Protein AF-A0A7X6A8A6-F1 (afdb_monomer)

Structure (mmCIF, N/CA/C/O backbone):
data_AF-A0A7X6A8A6-F1
#
_entry.id   AF-A0A7X6A8A6-F1
#
loop_
_atom_site.group_PDB
_atom_site.id
_atom_site.type_symbol
_atom_site.label_atom_id
_atom_site.label_alt_id
_atom_site.label_comp_id
_atom_site.label_asym_id
_atom_site.label_entity_id
_atom_site.label_seq_id
_atom_site.pdbx_PDB_ins_code
_atom_site.Cartn_x
_atom_site.Cartn_y
_atom_site.Cartn_z
_atom_site.occupancy
_atom_site.B_iso_or_equiv
_atom_site.auth_seq_id
_atom_site.auth_comp_id
_atom_site.auth_asym_id
_atom_site.auth_atom_id
_atom_site.pdbx_PDB_model_num
ATOM 1 N N . ALA A 1 1 ? 3.603 -7.293 -5.612 1.00 61.66 1 ALA A N 1
ATOM 2 C CA . ALA A 1 1 ? 2.638 -8.189 -4.946 1.00 61.66 1 ALA A CA 1
ATOM 3 C C . ALA A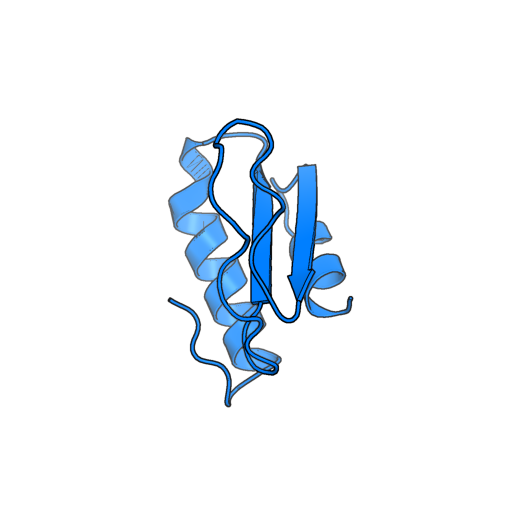 1 1 ? 2.839 -8.227 -3.430 1.00 61.66 1 ALA A C 1
ATOM 5 O O . ALA A 1 1 ? 1.862 -8.050 -2.731 1.00 61.66 1 ALA A O 1
ATOM 6 N N . GLN A 1 2 ? 4.066 -8.363 -2.902 1.00 79.38 2 GLN A N 1
ATOM 7 C CA . GLN A 1 2 ? 4.306 -8.383 -1.441 1.00 79.38 2 GLN A CA 1
ATOM 8 C C . GLN A 1 2 ? 3.775 -7.145 -0.693 1.00 79.38 2 GLN A C 1
ATOM 10 O O . GLN A 1 2 ? 3.154 -7.291 0.350 1.00 79.38 2 GLN A O 1
ATOM 15 N N . ALA A 1 3 ? 3.951 -5.943 -1.253 1.00 81.88 3 ALA A N 1
ATOM 16 C CA . ALA A 1 3 ? 3.403 -4.715 -0.669 1.00 81.88 3 ALA A CA 1
ATOM 17 C C . ALA A 1 3 ? 1.864 -4.709 -0.598 1.00 81.88 3 ALA A C 1
ATOM 19 O O . ALA A 1 3 ? 1.287 -4.249 0.377 1.00 81.88 3 ALA A O 1
ATOM 20 N N . GLU A 1 4 ? 1.202 -5.246 -1.624 1.00 83.94 4 GLU A N 1
ATOM 21 C CA . GLU A 1 4 ? -0.260 -5.337 -1.693 1.00 83.94 4 GLU A CA 1
ATOM 22 C C . GLU A 1 4 ? -0.805 -6.341 -0.674 1.00 83.94 4 GLU A C 1
ATOM 24 O O . GLU A 1 4 ? -1.777 -6.051 0.015 1.00 83.94 4 GLU A O 1
ATOM 29 N N . GLU A 1 5 ? -0.142 -7.490 -0.531 1.00 85.50 5 GLU A N 1
ATOM 30 C CA . GLU A 1 5 ? -0.503 -8.512 0.456 1.00 85.50 5 GLU A CA 1
ATOM 31 C C . GLU A 1 5 ? -0.338 -7.999 1.892 1.00 85.50 5 GLU A C 1
ATOM 33 O O . GLU A 1 5 ? -1.183 -8.272 2.740 1.00 85.50 5 GLU A O 1
ATOM 38 N N . LEU A 1 6 ? 0.698 -7.193 2.149 1.00 86.19 6 LEU A N 1
AT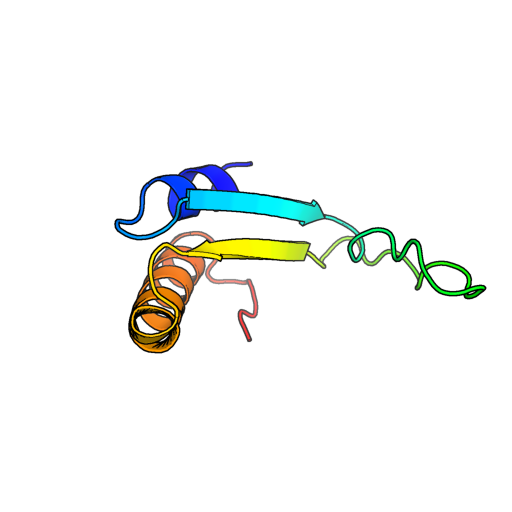OM 39 C CA . LEU A 1 6 ? 0.886 -6.550 3.446 1.00 86.19 6 LEU A CA 1
ATOM 40 C C . LEU A 1 6 ? -0.262 -5.587 3.769 1.00 86.19 6 LEU A C 1
ATOM 42 O O . LEU A 1 6 ? -0.805 -5.641 4.867 1.00 86.19 6 LEU A O 1
ATOM 46 N N . MET A 1 7 ? -0.656 -4.741 2.813 1.00 84.19 7 MET A N 1
ATOM 47 C CA . MET A 1 7 ? -1.762 -3.796 3.006 1.00 84.19 7 MET A CA 1
ATOM 48 C C . MET A 1 7 ? -3.099 -4.524 3.207 1.00 84.19 7 MET A C 1
ATOM 50 O O . MET A 1 7 ? -3.881 -4.133 4.061 1.00 84.19 7 MET A O 1
ATOM 54 N N . LEU A 1 8 ? -3.356 -5.612 2.474 1.00 87.31 8 LEU A N 1
ATOM 55 C CA . LEU A 1 8 ? -4.563 -6.432 2.659 1.00 87.31 8 LEU A CA 1
ATOM 56 C C . LEU A 1 8 ? -4.627 -7.135 4.025 1.00 87.31 8 LEU A C 1
ATOM 58 O O . LEU A 1 8 ? -5.697 -7.590 4.419 1.00 87.31 8 LEU A O 1
ATOM 62 N N . GLY A 1 9 ? -3.499 -7.260 4.726 1.00 84.62 9 GLY A N 1
ATOM 63 C CA . GLY A 1 9 ? -3.436 -7.833 6.067 1.00 84.62 9 GLY A CA 1
ATOM 64 C C . GLY A 1 9 ? -3.748 -6.850 7.198 1.00 84.62 9 GLY A C 1
ATOM 65 O O . GLY A 1 9 ? -3.872 -7.296 8.339 1.00 84.62 9 GLY A O 1
ATOM 66 N N . LEU A 1 10 ? -3.849 -5.546 6.915 1.00 85.25 10 LEU A N 1
ATOM 67 C CA . LEU A 1 10 ? -4.159 -4.530 7.922 1.00 85.25 10 LEU A CA 1
ATOM 68 C C . LEU A 1 10 ? -5.666 -4.471 8.192 1.00 85.25 10 LEU A C 1
ATOM 70 O O . LEU A 1 10 ? -6.486 -4.557 7.276 1.00 85.25 10 LEU A O 1
ATOM 74 N N . ASP A 1 11 ? -6.022 -4.301 9.463 1.00 84.38 11 ASP A N 1
ATOM 75 C CA . ASP A 1 11 ? -7.416 -4.179 9.887 1.00 84.38 11 ASP A CA 1
ATOM 76 C C . ASP A 1 11 ? -8.022 -2.880 9.333 1.00 84.38 11 ASP A C 1
ATOM 78 O O . ASP A 1 11 ? -7.399 -1.824 9.405 1.00 84.38 11 ASP A O 1
ATOM 82 N N . GLY A 1 12 ? -9.216 -2.947 8.744 1.00 84.44 12 GLY A N 1
ATOM 83 C CA . GLY A 1 12 ? -9.874 -1.788 8.127 1.00 84.44 12 GLY A CA 1
ATOM 84 C C . GLY A 1 12 ? -9.577 -1.574 6.636 1.00 84.44 12 GLY A C 1
ATOM 85 O O . GLY A 1 12 ? -10.105 -0.624 6.048 1.00 84.44 12 GLY A O 1
ATOM 86 N N . ILE A 1 13 ? -8.766 -2.434 5.999 1.00 88.44 13 ILE A N 1
ATOM 87 C CA . ILE A 1 13 ? -8.551 -2.445 4.543 1.00 88.44 13 ILE A CA 1
ATOM 88 C C . ILE A 1 13 ? -9.397 -3.541 3.881 1.00 88.44 13 ILE A C 1
ATOM 90 O O . ILE A 1 13 ? -9.211 -4.732 4.102 1.00 88.44 13 ILE A O 1
ATOM 94 N N . ASN A 1 14 ? -10.290 -3.128 2.981 1.00 87.62 14 ASN A N 1
ATOM 95 C CA . ASN A 1 14 ? -11.189 -4.019 2.245 1.00 87.62 14 ASN A CA 1
ATOM 96 C C . ASN A 1 14 ? -10.595 -4.525 0.931 1.00 87.62 14 ASN A C 1
ATOM 98 O O . ASN A 1 14 ? -10.797 -5.673 0.533 1.00 87.62 14 ASN A O 1
ATOM 102 N N . GLN A 1 15 ? -9.933 -3.634 0.196 1.00 88.25 15 GLN A N 1
ATOM 103 C CA . GLN A 1 15 ? -9.422 -3.943 -1.132 1.00 88.25 15 GLN A CA 1
ATO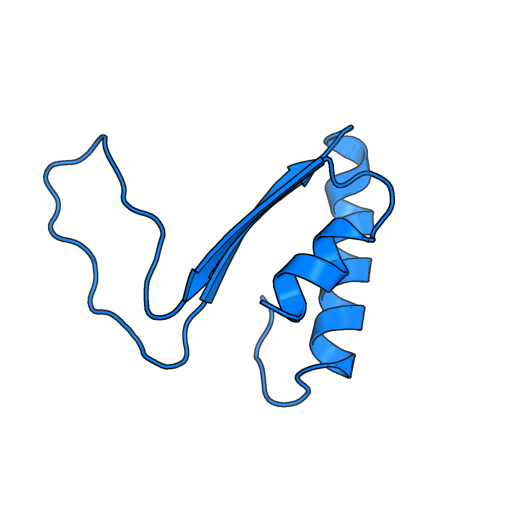M 104 C C . GLN A 1 15 ? -8.217 -3.073 -1.452 1.00 88.25 15 GLN A C 1
ATOM 106 O O . GLN A 1 15 ? -8.218 -1.876 -1.176 1.00 88.25 15 GLN A O 1
ATOM 111 N N . VAL A 1 16 ? -7.228 -3.666 -2.114 1.00 88.69 16 VAL A N 1
ATOM 112 C CA . VAL A 1 16 ? -6.057 -2.965 -2.634 1.00 88.69 16 VAL A CA 1
ATOM 113 C C . VAL A 1 16 ? -5.937 -3.266 -4.123 1.00 88.69 16 VAL A C 1
ATOM 115 O O . VAL A 1 16 ? -6.113 -4.407 -4.550 1.00 88.69 16 VAL A O 1
ATOM 118 N N . ALA A 1 17 ? -5.685 -2.235 -4.923 1.00 87.88 17 ALA A N 1
ATOM 119 C CA . ALA A 1 17 ? -5.382 -2.363 -6.340 1.00 87.88 17 ALA A CA 1
ATOM 120 C C . ALA A 1 17 ? -4.088 -1.611 -6.640 1.00 87.88 17 ALA A C 1
ATOM 122 O O . ALA A 1 17 ? -4.050 -0.390 -6.516 1.00 87.88 17 ALA A O 1
ATOM 123 N N . THR A 1 18 ? -3.049 -2.326 -7.066 1.00 86.69 18 THR A N 1
ATOM 124 C CA . THR A 1 18 ? -1.725 -1.742 -7.326 1.00 86.69 18 THR A CA 1
ATOM 125 C C . THR A 1 18 ? -1.402 -1.675 -8.819 1.00 86.69 18 THR A C 1
ATOM 127 O O . THR A 1 18 ? -1.593 -2.639 -9.560 1.00 86.69 18 THR A O 1
ATOM 130 N N . ALA A 1 19 ? -0.860 -0.545 -9.265 1.00 85.25 19 ALA A N 1
ATOM 131 C CA . ALA A 1 19 ? -0.254 -0.353 -10.576 1.00 85.25 19 ALA A CA 1
ATOM 132 C C . ALA A 1 19 ? 1.249 -0.069 -10.415 1.00 85.25 19 ALA A C 1
ATOM 134 O O . ALA 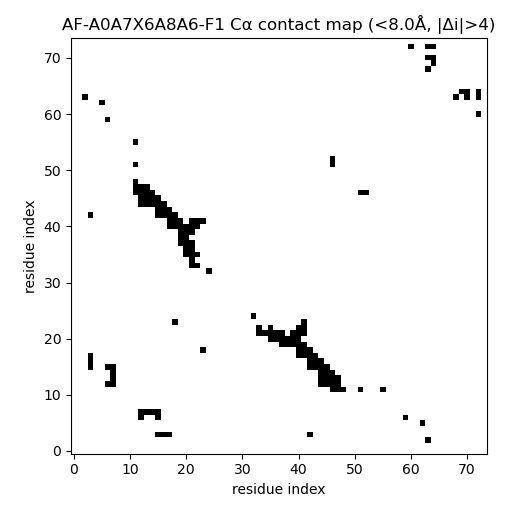A 1 19 ? 1.641 0.823 -9.668 1.00 85.25 19 ALA A O 1
ATOM 135 N N . VAL A 1 20 ? 2.096 -0.830 -11.116 1.00 85.00 20 VAL A N 1
ATOM 136 C CA . VAL A 1 20 ? 3.563 -0.677 -11.107 1.00 85.00 20 VAL A CA 1
ATOM 137 C C . VAL A 1 20 ? 4.030 -0.268 -12.497 1.00 85.00 20 VAL A C 1
ATOM 139 O O . VAL A 1 20 ? 3.534 -0.784 -13.499 1.00 85.00 20 VAL A O 1
ATOM 142 N N . GLY A 1 21 ? 4.986 0.654 -12.567 1.00 76.56 21 GLY A N 1
ATOM 143 C CA . GLY A 1 21 ? 5.506 1.177 -13.824 1.00 76.56 21 GLY A CA 1
ATOM 144 C C . GLY A 1 21 ? 4.669 2.317 -14.403 1.00 76.56 21 GLY A C 1
ATOM 145 O O . GLY A 1 21 ? 5.001 2.820 -15.464 1.00 76.56 21 GLY A O 1
ATOM 146 N N . GLY A 1 22 ? 3.589 2.742 -13.746 1.00 74.44 22 GLY A N 1
ATOM 147 C CA . GLY A 1 22 ? 2.689 3.795 -14.216 1.00 74.44 22 GLY A CA 1
ATOM 148 C C . GLY A 1 22 ? 1.451 3.923 -13.326 1.00 74.44 22 GLY A C 1
ATOM 149 O O . GLY A 1 22 ? 1.226 3.098 -12.446 1.00 74.44 22 GLY A O 1
ATOM 150 N N . GLY A 1 23 ? 0.652 4.970 -13.539 1.00 73.44 23 GLY A N 1
ATOM 151 C CA . GLY A 1 23 ? -0.613 5.159 -12.819 1.00 73.44 23 GLY A CA 1
ATOM 152 C C . GLY A 1 23 ? -1.743 4.262 -13.336 1.00 73.44 23 GLY A C 1
ATOM 153 O O . GLY A 1 23 ? -1.659 3.685 -14.423 1.00 73.44 23 GLY A O 1
ATOM 154 N N . HIS A 1 24 ? -2.842 4.182 -12.581 1.00 72.56 24 HIS A N 1
ATOM 155 C CA . HIS A 1 24 ? -4.035 3.457 -13.027 1.00 72.56 24 HIS A CA 1
ATOM 156 C C . HIS A 1 24 ? -4.630 4.055 -14.313 1.00 72.56 24 HIS A C 1
ATOM 158 O O . HIS A 1 24 ? -4.571 5.264 -14.558 1.00 72.56 24 HIS A O 1
ATOM 164 N N . THR A 1 25 ? -5.250 3.200 -15.134 1.00 70.25 25 THR A N 1
ATOM 165 C CA . THR A 1 25 ? -5.910 3.628 -16.377 1.00 70.25 25 THR A CA 1
ATOM 166 C C . THR A 1 25 ? -7.060 4.583 -16.055 1.00 70.25 25 THR A C 1
ATOM 168 O O . THR A 1 25 ? -8.028 4.213 -15.393 1.00 70.25 25 THR A O 1
ATOM 171 N N . ARG A 1 26 ? -6.970 5.828 -16.534 1.00 69.38 26 ARG A N 1
ATOM 172 C CA . ARG A 1 26 ? -8.037 6.828 -16.399 1.00 69.38 26 ARG A CA 1
ATOM 173 C C . ARG A 1 26 ? -9.039 6.650 -17.540 1.00 69.38 26 ARG A C 1
ATOM 175 O O . ARG A 1 26 ? -8.765 7.037 -18.667 1.00 69.38 26 ARG A O 1
ATOM 182 N N . PHE A 1 27 ? -10.210 6.089 -17.247 1.00 63.91 27 PHE A N 1
ATOM 183 C CA . PHE A 1 27 ? -11.238 5.789 -18.258 1.00 63.91 27 PHE A CA 1
ATOM 184 C C . PHE A 1 27 ? -12.003 7.019 -18.780 1.00 63.91 27 PHE A C 1
ATOM 186 O O . PHE A 1 27 ? -12.689 6.923 -19.792 1.00 63.91 27 PHE A O 1
ATOM 193 N N . LEU A 1 28 ? -11.911 8.167 -18.094 1.00 62.00 28 LEU A N 1
ATOM 194 C CA . LEU A 1 28 ? -12.809 9.310 -18.307 1.00 62.00 28 LEU A CA 1
ATOM 195 C C . LEU A 1 28 ? -12.204 10.498 -19.073 1.00 62.00 28 LEU A C 1
ATOM 197 O O . LEU A 1 28 ? -12.881 11.510 -19.237 1.00 62.00 28 LEU A O 1
ATOM 201 N N . LEU A 1 29 ? -10.951 10.421 -19.529 1.00 53.34 29 LEU A N 1
ATOM 202 C CA . LEU A 1 29 ? -10.290 11.542 -20.204 1.00 53.34 29 LEU A CA 1
ATOM 203 C C . LEU A 1 29 ? -9.577 11.099 -21.488 1.00 53.34 29 LEU A C 1
ATOM 205 O O . LEU A 1 29 ? -8.872 10.096 -21.501 1.00 53.34 29 LEU A O 1
ATOM 209 N N . THR A 1 30 ? -9.693 11.901 -22.550 1.00 56.84 30 THR A N 1
ATOM 210 C CA . THR A 1 30 ? -8.947 11.786 -23.820 1.00 56.84 30 THR A CA 1
ATOM 211 C C . THR A 1 30 ? -7.495 12.262 -23.684 1.00 56.84 30 THR A C 1
ATOM 213 O O . THR A 1 30 ? -7.019 13.057 -24.493 1.00 56.84 30 THR A O 1
ATOM 216 N N . TYR A 1 31 ? -6.787 11.816 -22.647 1.00 56.69 31 TYR A N 1
ATOM 217 C CA . TYR A 1 31 ? -5.352 12.057 -22.508 1.00 56.69 31 TYR A CA 1
ATOM 218 C C . TYR A 1 31 ? -4.601 10.736 -22.604 1.00 56.69 31 TYR A C 1
ATOM 220 O O . TYR A 1 31 ? -4.960 9.753 -21.958 1.00 56.69 31 TYR A O 1
ATOM 228 N N . SER A 1 32 ? -3.552 10.724 -23.424 1.00 57.41 32 SER A N 1
ATOM 229 C CA . SER A 1 32 ? -2.622 9.603 -23.502 1.00 57.41 32 SER A CA 1
ATOM 230 C C . SER A 1 32 ? -1.995 9.353 -22.123 1.00 57.41 32 SER A C 1
ATOM 232 O O . SER A 1 32 ? -1.692 10.325 -21.426 1.00 57.41 32 SER A O 1
ATOM 234 N N . PRO A 1 33 ? -1.801 8.086 -21.715 1.00 57.59 33 PRO A N 1
ATOM 235 C CA . PRO A 1 33 ? -1.189 7.761 -20.432 1.00 57.59 33 PRO A CA 1
ATOM 236 C C . PRO A 1 33 ? 0.182 8.437 -20.290 1.00 57.59 33 PRO A C 1
ATOM 238 O O . PRO A 1 33 ? 0.945 8.541 -21.253 1.00 57.59 33 PRO A O 1
ATOM 241 N N . GLU A 1 34 ? 0.464 8.932 -19.084 1.00 62.53 34 GLU A N 1
ATOM 242 C CA . GLU A 1 34 ? 1.755 9.523 -18.729 1.00 62.53 34 GLU A CA 1
ATOM 243 C C . GLU A 1 34 ? 2.882 8.493 -18.911 1.00 62.53 34 GLU A C 1
ATOM 245 O O . GLU A 1 34 ? 2.635 7.285 -18.862 1.00 62.53 34 GLU A O 1
ATOM 250 N N . LYS A 1 35 ? 4.116 8.958 -19.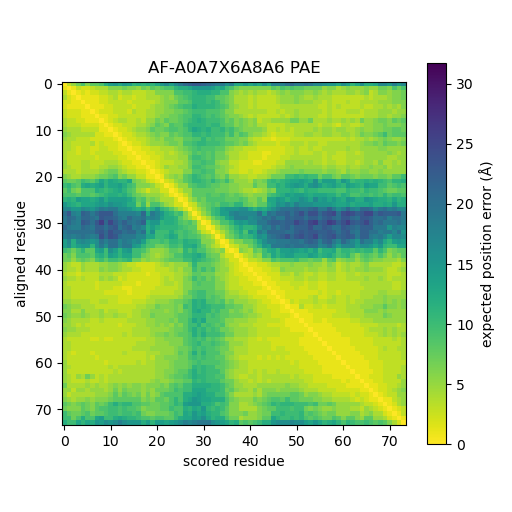170 1.00 61.88 35 LYS A N 1
ATOM 251 C CA . LYS A 1 35 ? 5.252 8.058 -19.409 1.00 61.88 35 LYS A CA 1
ATOM 252 C C . LYS A 1 35 ? 5.393 7.066 -18.247 1.00 61.88 35 LYS A C 1
ATOM 254 O O . LYS A 1 35 ? 5.426 7.510 -17.099 1.00 61.88 35 LYS A O 1
ATOM 259 N N . PRO A 1 36 ? 5.515 5.759 -18.532 1.00 65.00 36 PRO A N 1
ATOM 260 C CA . PRO A 1 36 ? 5.786 4.785 -17.496 1.00 65.00 36 PRO A CA 1
ATOM 261 C C . PRO A 1 36 ? 7.170 5.044 -16.893 1.00 65.00 36 PRO A C 1
ATOM 263 O O . PRO A 1 36 ? 8.142 5.250 -17.623 1.00 65.00 36 PRO A O 1
ATOM 266 N N . TRP A 1 37 ? 7.250 5.044 -15.567 1.00 67.62 37 TRP A N 1
ATOM 267 C CA . TRP A 1 37 ? 8.503 5.136 -14.822 1.00 67.62 37 TRP A CA 1
ATOM 268 C C . TRP A 1 37 ? 8.727 3.806 -14.119 1.00 67.62 37 TRP A C 1
ATOM 270 O O . TRP A 1 37 ? 7.908 3.403 -13.299 1.00 67.62 37 TRP A O 1
ATOM 280 N N . GLU A 1 38 ? 9.835 3.132 -14.419 1.00 73.31 38 GLU A N 1
ATOM 281 C CA . GLU A 1 38 ? 10.114 1.775 -13.921 1.00 73.31 38 GLU A CA 1
ATOM 282 C C . GLU A 1 38 ? 10.193 1.696 -12.385 1.00 73.31 38 GLU A C 1
ATOM 284 O O . GLU A 1 38 ? 9.909 0.651 -11.811 1.00 73.31 38 GLU A O 1
ATOM 289 N N . GLY A 1 39 ? 10.519 2.812 -11.721 1.00 81.94 39 GLY A N 1
ATOM 290 C CA . GLY A 1 39 ? 10.570 2.933 -10.260 1.00 81.94 39 GLY A CA 1
ATOM 291 C C . GLY A 1 39 ? 9.315 3.519 -9.604 1.00 81.94 39 GLY A C 1
ATOM 292 O O . GLY A 1 39 ? 9.374 3.872 -8.431 1.00 81.94 39 GLY A O 1
ATOM 293 N N . TYR A 1 40 ? 8.207 3.686 -10.333 1.00 81.75 40 TYR A N 1
ATOM 294 C CA . TYR A 1 40 ? 6.969 4.247 -9.787 1.00 81.75 40 TYR A CA 1
ATOM 295 C C . TYR A 1 40 ? 5.912 3.167 -9.562 1.00 81.75 40 TYR A C 1
ATOM 297 O O . TYR A 1 40 ? 5.678 2.320 -10.427 1.00 81.75 40 TYR A O 1
ATOM 305 N N . ALA A 1 41 ? 5.223 3.242 -8.427 1.00 84.25 41 ALA A N 1
ATOM 306 C CA . ALA A 1 41 ? 4.043 2.442 -8.145 1.00 84.25 41 ALA A CA 1
ATOM 307 C C . ALA A 1 41 ? 2.956 3.308 -7.501 1.00 84.25 41 ALA A C 1
ATOM 309 O O . ALA A 1 41 ? 3.245 4.280 -6.806 1.00 84.25 41 ALA A O 1
ATOM 310 N N . GLN A 1 42 ? 1.703 2.941 -7.744 1.00 85.12 42 GLN A N 1
ATOM 311 C CA . GLN A 1 42 ? 0.526 3.549 -7.138 1.00 85.12 42 GLN A CA 1
ATOM 312 C C . GLN A 1 42 ? -0.394 2.437 -6.645 1.00 85.12 42 GLN A C 1
ATOM 314 O O . GLN A 1 42 ? -0.650 1.490 -7.385 1.00 85.12 42 GLN A O 1
ATOM 319 N N . SER A 1 43 ? -0.913 2.571 -5.427 1.00 87.25 43 SER A N 1
ATOM 320 C CA . SER A 1 43 ? -1.901 1.651 -4.866 1.00 87.25 43 SER A CA 1
ATOM 321 C C . SER A 1 43 ? -3.159 2.419 -4.478 1.00 87.25 43 SER A C 1
ATOM 323 O O 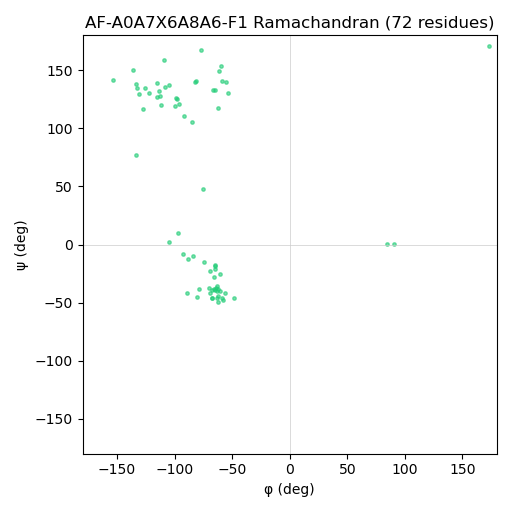. SER A 1 43 ? -3.097 3.449 -3.810 1.00 87.25 43 SER A O 1
ATOM 325 N N . LEU A 1 44 ? -4.310 1.919 -4.915 1.00 88.44 44 LEU A N 1
ATOM 326 C CA . LEU A 1 44 ? -5.633 2.366 -4.494 1.00 88.44 44 LEU A CA 1
ATOM 327 C C . LEU A 1 44 ? -6.123 1.440 -3.387 1.00 88.44 44 LEU A C 1
ATOM 329 O O . LEU A 1 44 ? -6.262 0.238 -3.612 1.00 88.44 44 LEU A O 1
ATOM 333 N N . VAL A 1 45 ? -6.403 2.008 -2.217 1.00 88.94 45 VAL A N 1
ATOM 334 C CA . VAL A 1 45 ? -6.862 1.272 -1.038 1.00 88.94 45 VAL A CA 1
ATOM 335 C C . VAL A 1 45 ? -8.300 1.674 -0.727 1.00 88.94 45 VAL A C 1
ATOM 337 O O . VAL A 1 45 ? -8.621 2.858 -0.629 1.00 88.94 45 VAL A O 1
ATOM 340 N N . THR A 1 46 ? -9.171 0.681 -0.593 1.00 90.38 46 THR A N 1
ATOM 341 C CA . THR A 1 46 ? -10.541 0.846 -0.101 1.00 90.38 46 THR A CA 1
ATOM 342 C C . THR A 1 46 ? -10.555 0.484 1.372 1.00 90.38 46 THR A C 1
ATOM 344 O O . THR A 1 46 ? -10.141 -0.617 1.725 1.00 90.38 46 THR A O 1
ATOM 347 N N . VAL A 1 47 ? -11.042 1.395 2.209 1.00 91.56 47 VAL A N 1
ATOM 348 C CA . VAL A 1 47 ? -11.128 1.219 3.663 1.00 91.56 47 VAL A CA 1
ATOM 349 C C . VAL A 1 47 ? -12.577 1.059 4.112 1.00 91.56 47 VAL A C 1
ATOM 351 O O . VAL A 1 47 ? -13.492 1.456 3.386 1.00 91.56 47 VAL A O 1
ATOM 354 N N . ASP A 1 48 ? -12.785 0.475 5.288 1.00 89.94 48 ASP A N 1
ATOM 355 C CA . ASP A 1 48 ? -14.111 0.356 5.911 1.00 89.94 48 ASP A CA 1
ATOM 356 C C . ASP A 1 48 ? -14.676 1.714 6.343 1.00 89.94 48 ASP A C 1
ATOM 358 O O . ASP A 1 48 ? -15.829 2.044 6.050 1.00 89.94 48 ASP A O 1
ATOM 362 N N . ASP A 1 49 ? -13.848 2.527 7.001 1.00 90.31 49 ASP A N 1
ATOM 363 C CA . ASP A 1 49 ? -14.215 3.851 7.486 1.00 90.31 49 ASP A CA 1
ATOM 364 C C . ASP A 1 49 ? -13.174 4.891 7.071 1.00 90.31 49 ASP A C 1
ATOM 366 O O . ASP A 1 49 ? -11.973 4.754 7.298 1.00 90.31 49 ASP A O 1
ATOM 370 N N . TYR A 1 50 ? -13.639 5.993 6.484 1.00 90.12 50 TYR A N 1
ATOM 371 C CA . TYR A 1 50 ? -12.753 7.076 6.064 1.00 90.12 50 TYR A CA 1
ATOM 372 C C . TYR A 1 50 ? -12.053 7.764 7.249 1.00 90.12 50 TYR A C 1
ATOM 374 O O . TYR A 1 50 ? -11.041 8.441 7.061 1.00 90.12 50 TYR A O 1
ATOM 382 N N . ARG A 1 51 ? -12.605 7.633 8.461 1.00 92.38 51 ARG A N 1
ATOM 383 C CA . ARG A 1 51 ? -12.046 8.211 9.688 1.00 92.38 51 ARG A CA 1
ATOM 384 C C . ARG A 1 51 ? -10.749 7.533 10.112 1.00 92.38 51 ARG A C 1
ATOM 386 O O . ARG A 1 51 ? -9.946 8.193 10.765 1.00 92.38 51 ARG A O 1
ATOM 393 N N . ASP A 1 52 ? -10.527 6.298 9.671 1.00 89.50 52 ASP A N 1
ATOM 394 C CA . ASP A 1 52 ? -9.351 5.498 10.022 1.00 89.50 52 ASP A CA 1
ATOM 395 C C . ASP A 1 52 ? -8.181 5.744 9.057 1.00 89.50 52 ASP A C 1
ATOM 397 O O . ASP A 1 52 ? -7.037 5.413 9.360 1.00 89.50 52 ASP A O 1
ATOM 401 N N . ILE A 1 53 ? -8.431 6.408 7.918 1.00 88.50 53 ILE A N 1
ATOM 402 C CA . ILE A 1 53 ? -7.413 6.741 6.905 1.00 88.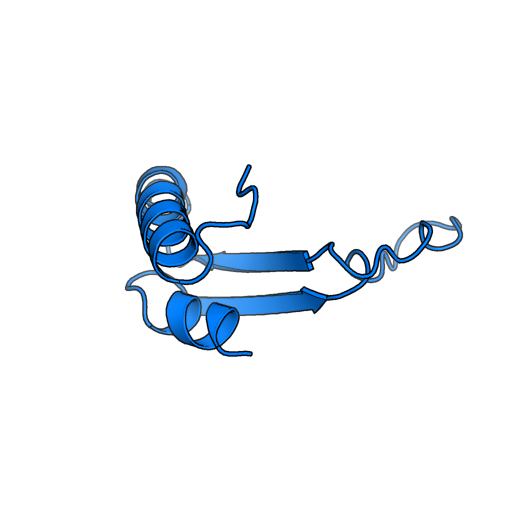50 53 ILE A CA 1
ATOM 403 C C . ILE A 1 53 ? -6.151 7.382 7.513 1.00 88.50 53 ILE A C 1
ATOM 405 O O . ILE A 1 53 ? -5.057 6.961 7.146 1.00 88.50 53 ILE A O 1
ATOM 409 N N . PRO A 1 54 ? -6.224 8.372 8.428 1.00 90.81 54 PRO A N 1
ATOM 410 C CA . PRO A 1 54 ? -5.022 8.999 8.976 1.00 90.81 54 PRO A CA 1
ATOM 411 C C . PRO A 1 54 ? -4.152 8.062 9.824 1.00 90.81 54 PRO A C 1
ATOM 413 O O . PRO A 1 54 ? -2.950 8.307 9.946 1.00 90.81 54 PRO A O 1
ATOM 416 N N . ASP A 1 55 ? -4.745 7.051 10.464 1.00 90.81 55 ASP A N 1
ATOM 417 C CA . ASP A 1 55 ? -4.019 6.021 11.215 1.00 90.81 55 ASP A CA 1
ATOM 418 C C . ASP A 1 55 ? -3.470 4.953 10.262 1.00 90.81 55 ASP A C 1
ATOM 420 O O . ASP A 1 55 ? -2.277 4.652 10.313 1.00 90.81 55 ASP A O 1
ATOM 424 N N . LEU A 1 56 ? -4.293 4.489 9.317 1.00 89.56 56 LEU A N 1
ATOM 425 C CA . LEU A 1 56 ? -3.913 3.504 8.302 1.00 89.56 56 LEU A CA 1
ATOM 426 C C . LEU A 1 56 ? -2.770 3.985 7.406 1.00 89.56 56 LEU A C 1
ATOM 428 O O . LEU A 1 56 ? -1.870 3.209 7.104 1.00 89.56 56 LEU A O 1
ATOM 432 N N . ILE A 1 57 ? -2.756 5.264 7.012 1.00 89.06 57 ILE A N 1
ATOM 433 C CA . ILE A 1 57 ? -1.638 5.838 6.248 1.00 89.06 57 ILE A CA 1
ATOM 434 C C . ILE A 1 57 ? -0.334 5.685 7.033 1.00 89.06 57 ILE A C 1
ATOM 436 O O . ILE A 1 57 ? 0.643 5.191 6.480 1.00 89.06 57 ILE A O 1
ATOM 440 N N . ARG A 1 58 ? -0.323 6.030 8.327 1.00 89.75 58 ARG A N 1
ATOM 441 C CA . ARG A 1 58 ? 0.884 5.927 9.164 1.00 89.75 58 ARG A CA 1
ATOM 442 C C . ARG A 1 58 ? 1.366 4.488 9.312 1.00 89.75 58 ARG A C 1
ATOM 444 O O . ARG A 1 58 ? 2.571 4.249 9.315 1.00 89.75 58 ARG A O 1
ATOM 451 N N . GLU A 1 59 ? 0.443 3.546 9.462 1.00 89.44 59 GLU A N 1
ATOM 452 C CA . GLU A 1 59 ? 0.764 2.123 9.579 1.00 89.44 59 GLU A CA 1
ATOM 453 C C . GLU A 1 59 ? 1.337 1.564 8.270 1.00 89.44 59 GLU A C 1
ATOM 455 O O . GLU A 1 59 ? 2.390 0.922 8.276 1.00 89.44 59 GLU A O 1
ATOM 460 N N . VAL A 1 60 ? 0.710 1.888 7.136 1.00 88.12 60 VAL A N 1
ATOM 461 C CA . VAL A 1 60 ? 1.201 1.507 5.806 1.00 88.12 60 VAL A CA 1
ATOM 462 C C . VAL A 1 60 ? 2.566 2.136 5.525 1.00 88.12 60 VAL A C 1
ATOM 464 O O . VAL A 1 60 ? 3.459 1.444 5.045 1.00 88.12 60 VAL A O 1
ATOM 467 N N . GLU A 1 61 ? 2.766 3.417 5.841 1.00 87.94 61 GLU A N 1
ATOM 468 C CA . GLU A 1 61 ? 4.051 4.107 5.670 1.00 87.94 61 GLU A CA 1
ATOM 469 C C . GLU A 1 61 ? 5.173 3.431 6.462 1.00 87.94 61 GLU A C 1
ATOM 471 O O . GLU A 1 61 ? 6.249 3.194 5.912 1.00 87.94 61 GLU A O 1
ATOM 476 N N . GLN A 1 62 ? 4.923 3.080 7.728 1.00 87.75 62 GLN A N 1
ATOM 477 C CA . GLN A 1 62 ? 5.902 2.370 8.555 1.00 87.75 62 GLN A CA 1
ATOM 478 C C . GLN A 1 62 ? 6.237 1.001 7.965 1.00 87.75 62 GLN A C 1
ATOM 480 O O . GLN A 1 62 ? 7.411 0.705 7.742 1.00 87.75 62 GLN A O 1
ATOM 485 N N . ALA A 1 63 ? 5.221 0.210 7.622 1.00 86.88 63 ALA A N 1
ATOM 486 C CA . ALA A 1 63 ? 5.430 -1.116 7.059 1.00 86.88 63 ALA A CA 1
ATOM 487 C C . ALA A 1 63 ? 6.151 -1.075 5.697 1.00 86.88 63 ALA A C 1
ATOM 489 O O . ALA A 1 63 ? 6.982 -1.936 5.395 1.00 86.88 63 ALA A O 1
ATOM 490 N N . MET A 1 64 ? 5.873 -0.059 4.873 1.00 85.81 64 MET A N 1
ATOM 491 C CA . MET A 1 64 ? 6.574 0.162 3.606 1.00 85.81 64 MET A CA 1
ATOM 492 C C . MET A 1 64 ? 8.017 0.615 3.818 1.00 85.81 64 MET A C 1
ATOM 494 O O . MET A 1 64 ? 8.890 0.162 3.083 1.00 85.81 64 MET A O 1
ATOM 498 N N . PHE A 1 65 ? 8.291 1.448 4.823 1.00 86.19 65 PHE A N 1
ATOM 499 C CA . PHE A 1 65 ? 9.652 1.867 5.160 1.00 86.19 65 PHE A CA 1
ATOM 500 C C . PHE A 1 65 ? 10.506 0.696 5.668 1.00 86.19 65 PHE A C 1
ATOM 502 O O . PHE A 1 65 ? 11.678 0.581 5.312 1.00 86.19 65 PHE A O 1
ATOM 509 N N . GLU A 1 66 ? 9.918 -0.209 6.455 1.00 85.69 66 GLU A N 1
ATOM 510 C CA . GLU A 1 66 ? 10.589 -1.432 6.911 1.00 85.69 66 GLU A CA 1
ATOM 511 C C . GLU A 1 66 ? 10.864 -2.410 5.759 1.00 85.69 66 GLU A C 1
ATOM 513 O O . GLU A 1 66 ? 11.927 -3.033 5.714 1.00 85.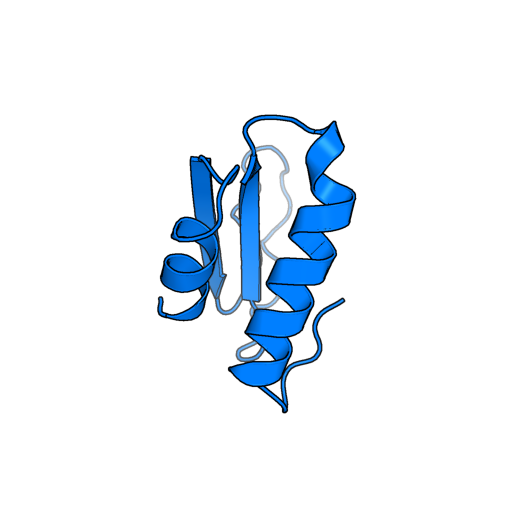69 66 GLU A O 1
ATOM 518 N N . MET A 1 67 ? 9.929 -2.536 4.813 1.00 85.00 67 MET A N 1
ATOM 519 C CA . MET A 1 67 ? 10.057 -3.455 3.677 1.00 85.00 67 MET A CA 1
ATOM 520 C C . MET A 1 67 ? 10.960 -2.908 2.560 1.00 85.00 67 MET A C 1
ATOM 522 O O . MET A 1 67 ? 11.714 -3.668 1.949 1.00 85.00 67 MET A O 1
ATOM 526 N N . PHE A 1 68 ? 10.894 -1.602 2.291 1.00 84.38 68 PHE A N 1
ATOM 527 C CA . PHE A 1 68 ? 11.604 -0.919 1.209 1.00 84.38 68 PHE A CA 1
ATOM 528 C C . PHE A 1 68 ? 12.273 0.367 1.724 1.00 84.38 68 PHE A C 1
ATOM 530 O O . PHE A 1 68 ? 11.807 1.468 1.435 1.00 84.38 68 PHE A O 1
ATOM 537 N N . PRO A 1 69 ? 13.410 0.261 2.431 1.00 82.25 69 PRO A N 1
ATOM 538 C CA . PRO A 1 69 ? 14.083 1.415 3.037 1.00 82.25 69 PRO A CA 1
ATOM 539 C C . PRO A 1 69 ? 14.623 2.433 2.017 1.00 82.25 69 PRO A C 1
ATOM 541 O O . PRO A 1 69 ? 14.931 3.568 2.370 1.00 82.25 69 PRO A O 1
ATOM 544 N N . GLU A 1 70 ? 14.758 2.033 0.751 1.00 82.31 70 GLU A N 1
ATOM 545 C CA . GLU A 1 70 ? 15.197 2.894 -0.355 1.00 82.31 70 GLU A CA 1
ATOM 546 C C . GLU A 1 70 ? 14.023 3.556 -1.101 1.00 82.31 70 GLU A C 1
ATOM 548 O O . GLU A 1 70 ? 14.243 4.404 -1.968 1.00 82.31 70 GLU A O 1
ATOM 553 N N . ALA A 1 71 ? 12.780 3.168 -0.795 1.00 80.44 71 ALA A N 1
ATOM 554 C CA . ALA A 1 71 ? 11.596 3.734 -1.423 1.00 80.44 71 ALA A CA 1
ATOM 555 C C . ALA A 1 71 ? 11.202 5.058 -0.758 1.00 80.44 71 ALA A C 1
ATOM 557 O O . ALA A 1 71 ? 11.231 5.207 0.462 1.00 80.44 71 ALA A O 1
ATOM 558 N N . ILE A 1 72 ? 10.787 6.022 -1.578 1.00 76.50 72 ILE A N 1
ATOM 559 C CA . ILE A 1 72 ? 10.175 7.261 -1.099 1.00 76.50 72 ILE A CA 1
ATOM 560 C C . ILE A 1 72 ? 8.667 7.026 -1.059 1.00 76.50 72 ILE A C 1
ATOM 562 O O . ILE A 1 72 ? 8.034 6.893 -2.106 1.00 76.50 72 ILE A O 1
ATOM 566 N N . VAL A 1 73 ? 8.113 6.967 0.149 1.00 74.56 73 VAL A N 1
ATOM 567 C CA . VAL A 1 73 ? 6.668 6.915 0.402 1.00 74.56 73 VAL A CA 1
ATOM 568 C C . VAL A 1 73 ? 6.224 8.338 0.743 1.00 74.56 73 VAL A C 1
ATOM 570 O O . VAL A 1 73 ? 6.863 8.988 1.572 1.00 74.56 73 VAL A O 1
ATOM 573 N N . ALA A 1 74 ? 5.218 8.855 0.038 1.00 61.31 74 ALA A N 1
ATOM 574 C CA . ALA A 1 74 ? 4.744 10.235 0.144 1.00 61.31 74 ALA A CA 1
ATOM 575 C C . ALA A 1 74 ? 3.223 10.313 0.007 1.00 61.31 74 ALA A C 1
ATOM 577 O O . ALA A 1 74 ? 2.657 9.441 -0.695 1.00 61.31 74 ALA A O 1
#

Solvent-accessible surface 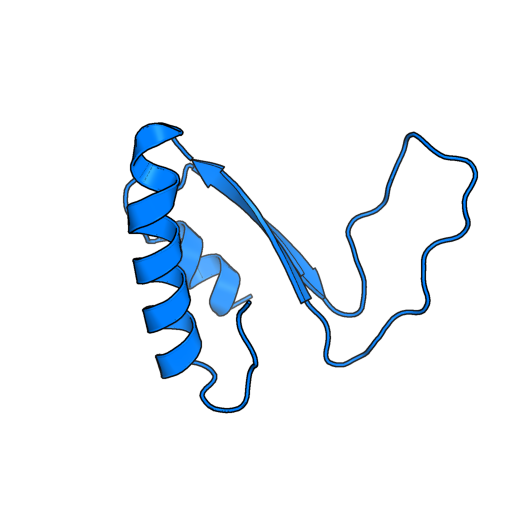area (backbone atoms only — not comparable to full-atom values): 4788 Å² total; per-residue (Å²): 109,71,72,52,55,54,52,59,68,41,88,61,42,76,47,70,50,77,29,73,30,32,75,75,86,68,90,87,56,102,62,81,81,73,82,65,38,88,89,38,71,44,72,51,75,41,57,77,51,82,85,47,46,75,57,50,50,55,52,51,51,50,55,44,43,72,74,36,75,88,60,89,85,132

Sequence (74 aa):
AQAEELMLGLDGINQVATAVGGGHTRFLLTYSPEKPWEGYAQSLVTVDDYRDIPDLIREVEQAMFEMFPEAIVA

Nearest PDB structures (foldseek):
  3hfk-assembly1_A  TM=5.347E-01  e=6.229E+00  Pseudomonas reinekei
  4co0-assembly2_B  TM=3.969E-01  e=7.642E+00  Azospirillum brasilense
  3lf0-assembly1_B  TM=4.039E-01  e=9.376E+00  Mycobacterium tuberculosis
  1ir1-assembly1_S  TM=2.396E-01  e=5.435E+00  Spinacia oleracea

pLDDT: mean 80.49, std 10.58, range [53.34, 92.38]

Foldseek 3Di:
DVLLVVLVPDPFWDHKDKDAQADDDDPPDPDDGDGGDRLDMDMDTDGPDPVCVVVSLVVSVVVCCVVPVPDDDD

Secondary structure (DSSP, 8-state):
-HHHHHHHTSTTEEEEEEEESSPPP-TT---PPPPP-TT-EEEEEEES-GGGHHHHHHHHHHHHHHH-TTS---

Radius of gyration: 13.55 Å; Cα contacts (8 Å, |Δi|>4): 78; chains: 1; bounding box: 29×21×35 Å

Mean predicted aligned error: 6.91 Å